Protein AF-A0A9D7JW30-F1 (afdb_monomer)

Radius of gyration: 13.8 Å; Cα contacts (8 Å, |Δi|>4): 33; chains: 1; bounding box: 31×25×35 Å

Sequence (67 aa):
MYKNNFVGIKRYFPSFERYPFLDILVIAGGIIPPQDHQVLFDKGVIAIFGPGTNLAEAACKILALMT

Solvent-accessible surface area (backbone atoms only — not comparable to full-atom values): 4563 Å² total; per-residue (Å²): 139,83,80,79,79,64,77,67,89,61,80,79,69,74,62,52,87,80,50,81,84,65,87,80,86,42,72,47,73,45,94,71,61,76,87,53,48,60,64,40,45,79,71,59,35,79,47,77,44,49,78,88,60,54,65,68,61,51,51,54,53,54,55,64,74,74,110

Structure (mmCIF, N/CA/C/O backbone):
data_AF-A0A9D7JW30-F1
#
_entry.id   AF-A0A9D7JW30-F1
#
loop_
_atom_site.group_PDB
_atom_site.id
_atom_site.type_symbol
_atom_site.label_atom_id
_atom_site.label_alt_id
_atom_site.label_comp_id
_atom_site.label_asym_id
_atom_site.label_entity_id
_atom_site.label_seq_id
_atom_site.pdbx_PDB_ins_code
_atom_site.Cartn_x
_atom_site.Cartn_y
_atom_site.Cartn_z
_atom_site.occupancy
_atom_site.B_iso_or_equiv
_atom_site.auth_seq_id
_atom_site.auth_comp_id
_atom_site.auth_asym_id
_atom_site.auth_atom_id
_atom_site.pdbx_PDB_model_num
ATOM 1 N N . MET A 1 1 ? -16.833 14.375 9.736 1.00 38.22 1 MET A N 1
ATOM 2 C CA . MET A 1 1 ? -15.731 14.681 8.798 1.00 38.22 1 MET A CA 1
ATOM 3 C C . MET A 1 1 ? -14.927 13.454 8.327 1.00 38.22 1 MET A C 1
ATOM 5 O O . MET A 1 1 ? -13.961 13.649 7.615 1.00 38.22 1 MET A O 1
ATOM 9 N N . TYR A 1 2 ? -15.352 12.207 8.598 1.00 37.38 2 TYR A N 1
ATOM 10 C CA . TYR A 1 2 ? -14.821 10.987 7.940 1.00 37.38 2 TYR A CA 1
ATOM 11 C C . TYR A 1 2 ? -15.942 10.101 7.362 1.00 37.38 2 TYR A C 1
ATOM 13 O O . TYR A 1 2 ? -15.835 8.887 7.264 1.00 37.38 2 TYR A O 1
ATOM 21 N N . LYS A 1 3 ? -17.061 10.719 6.979 1.00 36.75 3 LYS A N 1
ATOM 22 C CA . LYS A 1 3 ? -18.056 10.090 6.109 1.00 36.75 3 LYS A CA 1
ATOM 23 C C . LYS A 1 3 ? -17.761 10.664 4.726 1.00 36.75 3 LYS A C 1
ATOM 25 O O . LYS A 1 3 ? -17.892 11.874 4.583 1.00 36.75 3 LYS A O 1
ATOM 30 N N . ASN A 1 4 ? -17.331 9.839 3.771 1.00 37.09 4 ASN A N 1
ATOM 31 C CA . ASN A 1 4 ? -17.181 10.160 2.333 1.00 37.09 4 ASN A CA 1
ATOM 32 C C . ASN A 1 4 ? -15.784 10.501 1.766 1.00 37.09 4 ASN A C 1
ATOM 34 O O . ASN A 1 4 ? -15.718 10.834 0.590 1.00 37.09 4 ASN A O 1
ATOM 38 N N . ASN A 1 5 ? -14.675 10.303 2.491 1.00 39.03 5 ASN A N 1
ATOM 39 C CA . ASN A 1 5 ? -13.331 10.276 1.867 1.00 39.03 5 ASN A CA 1
ATOM 40 C C . ASN A 1 5 ? -12.856 8.856 1.532 1.00 39.03 5 ASN A C 1
ATOM 42 O O . ASN A 1 5 ? -11.662 8.602 1.390 1.00 39.03 5 ASN A O 1
ATOM 46 N N . PHE A 1 6 ? -13.797 7.927 1.349 1.00 40.28 6 PHE A N 1
ATOM 47 C CA . PHE A 1 6 ? -13.497 6.778 0.517 1.00 40.28 6 PHE A CA 1
ATOM 48 C C . PHE A 1 6 ? -13.237 7.335 -0.879 1.00 40.28 6 PHE A C 1
ATOM 50 O O . PHE A 1 6 ? -14.176 7.666 -1.602 1.00 40.28 6 PHE A O 1
ATOM 57 N N . VAL A 1 7 ? -11.960 7.418 -1.266 1.00 44.50 7 VAL A N 1
ATOM 58 C CA . VAL A 1 7 ? -11.614 7.154 -2.660 1.00 44.50 7 VAL A CA 1
ATOM 59 C C . VAL A 1 7 ? -12.315 5.843 -2.944 1.00 44.50 7 VAL A C 1
ATOM 61 O O . VAL A 1 7 ? -11.983 4.808 -2.363 1.00 44.50 7 VAL A O 1
ATOM 64 N N . GLY A 1 8 ? -13.416 5.933 -3.683 1.00 33.12 8 GLY A N 1
ATOM 65 C CA . GLY A 1 8 ? -14.215 4.778 -3.984 1.00 33.12 8 GLY A CA 1
ATOM 66 C C . GLY A 1 8 ? -13.285 3.782 -4.643 1.00 33.12 8 GLY A C 1
ATOM 67 O O . GLY A 1 8 ? -12.958 3.933 -5.814 1.00 33.12 8 GLY A O 1
ATOM 68 N N . ILE A 1 9 ? -12.955 2.699 -3.943 1.00 42.62 9 ILE A N 1
ATOM 69 C CA . ILE A 1 9 ? -12.652 1.424 -4.592 1.00 42.62 9 ILE A CA 1
ATOM 70 C C . ILE A 1 9 ? -14.003 0.888 -5.091 1.00 42.62 9 ILE A C 1
ATOM 72 O O . ILE A 1 9 ? -14.496 -0.169 -4.712 1.00 42.62 9 ILE A O 1
ATOM 76 N N . LYS A 1 10 ? -14.681 1.719 -5.882 1.00 31.97 10 LYS A N 1
ATOM 77 C CA . LYS A 1 10 ? -15.805 1.391 -6.720 1.00 31.97 10 LYS A CA 1
ATOM 78 C C . LYS A 1 10 ? -15.149 1.175 -8.059 1.00 31.97 10 LYS A C 1
ATOM 80 O O . LYS A 1 10 ? -15.073 2.113 -8.832 1.00 31.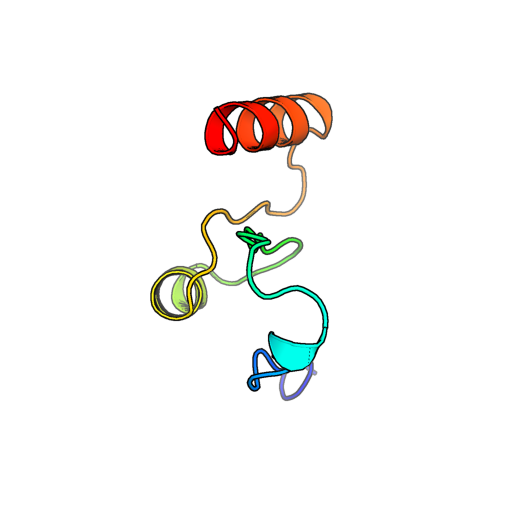97 10 LYS A O 1
ATOM 85 N N . ARG A 1 11 ? -14.601 -0.024 -8.259 1.00 39.25 11 ARG A N 1
ATOM 86 C CA . ARG A 1 11 ? -14.506 -0.667 -9.571 1.00 39.25 11 ARG A CA 1
ATOM 87 C C . ARG A 1 11 ? -14.276 0.321 -10.750 1.00 39.25 11 ARG A C 1
ATOM 89 O O . ARG A 1 11 ? -15.024 0.277 -11.711 1.00 39.25 11 ARG A O 1
ATOM 96 N N . TYR A 1 12 ? -13.288 1.215 -10.670 1.00 40.69 12 TYR A N 1
ATOM 97 C CA . TYR A 1 12 ? -12.669 1.849 -11.837 1.00 40.69 12 TYR A CA 1
ATOM 98 C C . TYR A 1 12 ? -11.405 1.015 -12.078 1.00 40.69 12 TYR A C 1
ATOM 100 O O . TYR A 1 12 ? -10.310 1.420 -11.726 1.00 40.69 12 TYR A O 1
ATOM 108 N N . PHE A 1 13 ? -11.537 -0.289 -12.321 1.00 51.19 13 PHE A N 1
ATOM 109 C CA . PHE A 1 13 ? -11.374 -0.884 -13.651 1.00 51.19 13 PHE A CA 1
ATOM 110 C C . PHE A 1 13 ? -11.595 0.116 -14.796 1.00 51.19 13 PHE A C 1
ATOM 112 O O . PHE A 1 13 ? -12.691 0.166 -15.354 1.00 51.19 13 PHE A O 1
ATOM 119 N N . PRO A 1 14 ? -10.578 0.897 -15.210 1.00 39.62 14 PRO A N 1
ATOM 120 C CA . PRO A 1 14 ? -10.453 1.112 -16.637 1.00 39.62 14 PRO A CA 1
ATOM 121 C C . PRO A 1 14 ? -10.403 -0.281 -17.263 1.00 39.62 14 PRO A C 1
ATOM 123 O O . PRO A 1 14 ? -9.636 -1.150 -16.848 1.00 39.62 14 PRO A O 1
ATOM 126 N N . SER A 1 15 ? -11.330 -0.507 -18.175 1.00 41.00 15 SER A N 1
ATOM 127 C CA . SER A 1 15 ? -11.484 -1.704 -18.970 1.00 41.00 15 SER A CA 1
ATOM 128 C C . SER A 1 15 ? -10.115 -2.280 -19.354 1.00 41.00 15 SER A C 1
ATOM 130 O O . SER A 1 15 ? -9.318 -1.610 -20.016 1.00 41.00 15 SER A O 1
ATOM 132 N N . PHE A 1 16 ? -9.858 -3.545 -19.004 1.00 46.66 16 PHE A N 1
ATOM 133 C CA . PHE A 1 16 ? -8.744 -4.326 -19.565 1.00 46.66 16 PHE A CA 1
ATOM 134 C C . PHE A 1 16 ? -8.774 -4.372 -21.108 1.00 46.66 16 PHE A C 1
ATOM 136 O O . PHE A 1 16 ? -7.808 -4.812 -21.718 1.00 46.66 16 PHE A O 1
ATOM 143 N N . GLU A 1 17 ? -9.830 -3.846 -21.747 1.00 51.53 17 GLU A N 1
ATOM 144 C CA . GLU A 1 17 ? -9.896 -3.534 -23.180 1.00 51.53 17 GLU A CA 1
ATOM 145 C C . GLU A 1 17 ? -8.644 -2.825 -23.705 1.00 51.53 17 GLU A C 1
ATOM 147 O O . GLU A 1 17 ? -8.278 -3.038 -24.857 1.00 51.53 17 GLU A O 1
ATOM 152 N N . ARG A 1 18 ? -7.978 -1.989 -22.891 1.00 52.81 18 ARG A N 1
ATOM 153 C CA . ARG A 1 18 ? -6.808 -1.236 -23.363 1.00 52.81 18 ARG A CA 1
ATOM 154 C C . ARG A 1 18 ? -5.484 -1.985 -23.224 1.00 52.81 18 ARG A C 1
ATOM 156 O O . ARG A 1 18 ? -4.617 -1.795 -24.070 1.00 52.81 18 ARG A O 1
ATOM 163 N N . TYR A 1 19 ? -5.330 -2.819 -22.193 1.00 58.34 19 TYR A N 1
ATOM 164 C CA . TYR A 1 19 ? -4.102 -3.579 -21.925 1.00 58.34 19 TYR A CA 1
ATOM 165 C C . TYR A 1 19 ? -4.436 -4.931 -21.274 1.00 58.34 19 TYR A C 1
ATOM 167 O O . TYR A 1 19 ? -4.335 -5.073 -20.056 1.00 58.34 19 TYR A O 1
ATOM 175 N N . PRO A 1 20 ? -4.834 -5.937 -22.069 1.00 56.44 20 PRO A N 1
ATOM 176 C CA . PRO A 1 20 ? -5.318 -7.225 -21.562 1.00 56.44 20 PRO A CA 1
ATOM 177 C C . PRO A 1 20 ? -4.236 -8.107 -20.913 1.00 56.44 20 PRO A C 1
ATOM 179 O O . PRO A 1 20 ? -4.561 -9.164 -20.386 1.00 56.44 20 PRO A O 1
ATOM 182 N N . PHE A 1 21 ? -2.969 -7.684 -20.942 1.00 55.12 21 PHE A N 1
ATOM 183 C CA . PHE A 1 21 ? -1.820 -8.448 -20.440 1.00 55.12 21 PHE A CA 1
ATOM 184 C C . PHE A 1 21 ? -1.105 -7.780 -19.257 1.00 55.12 21 PHE A C 1
ATOM 186 O O . PHE A 1 21 ? 0.003 -8.184 -18.919 1.00 55.12 21 PHE A O 1
ATOM 193 N N . LEU A 1 22 ? -1.675 -6.719 -18.675 1.00 59.25 22 LEU A N 1
ATOM 194 C CA . LEU A 1 22 ? -1.037 -6.009 -17.567 1.00 59.25 22 LEU A CA 1
ATOM 195 C C . LEU A 1 22 ? -1.613 -6.473 -16.230 1.00 59.25 22 LEU A C 1
ATOM 197 O O . LEU A 1 22 ? -2.735 -6.112 -15.878 1.00 59.25 22 LEU A O 1
ATOM 201 N N . ASP A 1 23 ? -0.822 -7.219 -15.465 1.00 73.75 23 ASP A N 1
ATOM 202 C CA . ASP A 1 23 ? -1.118 -7.496 -14.063 1.00 73.75 23 ASP A CA 1
ATOM 203 C C . ASP A 1 23 ? -0.857 -6.229 -13.241 1.00 73.75 23 ASP A C 1
ATOM 205 O O . ASP A 1 23 ? 0.279 -5.786 -13.061 1.00 73.75 23 ASP A O 1
ATOM 209 N N . ILE A 1 24 ? -1.934 -5.590 -12.784 1.00 80.12 24 ILE A N 1
ATOM 210 C CA . ILE A 1 24 ? -1.861 -4.352 -12.006 1.00 80.12 24 ILE A CA 1
ATOM 211 C C . ILE A 1 24 ? -1.948 -4.700 -10.523 1.00 80.12 24 ILE A C 1
ATOM 213 O O . ILE A 1 24 ? -2.984 -5.151 -10.036 1.00 80.12 24 ILE A O 1
ATOM 217 N N . LEU A 1 25 ? -0.869 -4.424 -9.796 1.00 85.19 25 LEU A N 1
ATOM 218 C CA . LEU A 1 25 ? -0.828 -4.523 -8.342 1.00 85.19 25 LEU A CA 1
ATOM 219 C C . LEU A 1 25 ? -1.385 -3.243 -7.707 1.00 85.19 25 LEU A C 1
ATOM 221 O O . LEU A 1 25 ? -1.035 -2.132 -8.109 1.00 85.19 25 LEU A O 1
ATOM 225 N N . VAL A 1 26 ? -2.242 -3.392 -6.694 1.00 85.38 26 VAL A N 1
ATOM 226 C CA . VAL A 1 26 ? -2.888 -2.265 -6.004 1.00 85.38 26 VAL A CA 1
ATOM 227 C C . VAL A 1 26 ? -2.410 -2.188 -4.561 1.00 85.38 26 VAL A C 1
ATOM 229 O O . VAL A 1 26 ? -2.487 -3.155 -3.808 1.00 85.38 26 VAL A O 1
ATOM 232 N N . ILE A 1 27 ? -1.948 -1.009 -4.155 1.00 90.06 27 ILE A N 1
ATOM 233 C CA . ILE A 1 27 ? -1.400 -0.742 -2.824 1.00 90.06 27 ILE A CA 1
ATOM 234 C C . ILE A 1 27 ? -2.126 0.465 -2.237 1.00 90.06 27 ILE A C 1
ATOM 236 O O . ILE A 1 27 ? -2.345 1.456 -2.934 1.00 90.06 27 ILE A O 1
ATOM 240 N N . ALA A 1 28 ? -2.499 0.391 -0.961 1.00 89.69 28 ALA A N 1
ATOM 241 C CA . ALA A 1 28 ? -3.138 1.497 -0.256 1.00 89.69 28 ALA A CA 1
ATOM 242 C C . ALA A 1 28 ? -2.128 2.255 0.616 1.00 89.69 28 ALA A C 1
ATOM 244 O O . ALA A 1 28 ? -1.183 1.675 1.150 1.00 89.69 28 ALA A O 1
ATOM 245 N N . GLY A 1 29 ? -2.340 3.560 0.789 1.00 89.44 29 GLY A N 1
ATOM 246 C CA . GLY A 1 29 ? -1.475 4.411 1.601 1.00 89.44 29 GLY A CA 1
ATOM 247 C C . GLY A 1 29 ? -2.247 5.443 2.418 1.00 89.44 29 GLY A C 1
ATOM 248 O O . GLY A 1 29 ? -3.401 5.750 2.117 1.00 89.44 29 GLY A O 1
ATOM 249 N N . GLY A 1 30 ? -1.594 5.997 3.440 1.00 8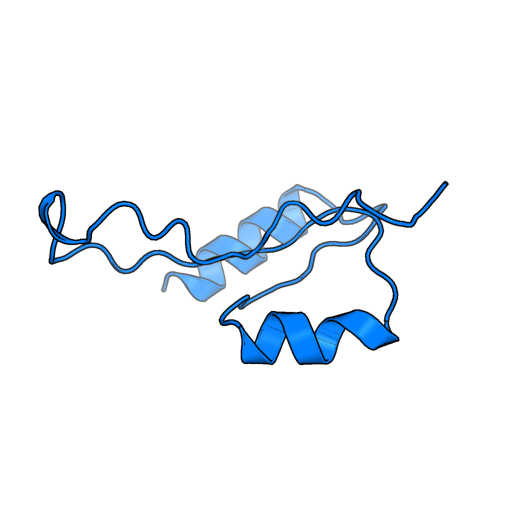8.75 30 GLY A N 1
ATOM 250 C CA . GLY A 1 30 ? -2.144 7.055 4.293 1.00 88.75 30 GLY A CA 1
ATOM 251 C C . GLY A 1 30 ? -2.721 6.544 5.616 1.00 88.75 30 GLY A C 1
ATOM 252 O O . GLY A 1 30 ? -2.357 5.475 6.101 1.00 88.75 30 GLY A O 1
ATOM 253 N N . ILE A 1 31 ? -3.595 7.334 6.246 1.00 93.12 31 ILE A N 1
ATOM 254 C CA . ILE A 1 31 ? -4.224 6.976 7.528 1.00 93.12 31 ILE A CA 1
ATOM 255 C C . ILE A 1 31 ? -5.422 6.063 7.249 1.00 93.12 31 ILE A C 1
ATOM 257 O O . ILE A 1 31 ? -6.493 6.544 6.882 1.00 93.12 31 ILE A O 1
ATOM 261 N N . ILE A 1 32 ? -5.239 4.755 7.437 1.00 88.69 32 ILE A N 1
ATOM 262 C CA . ILE A 1 32 ? -6.289 3.744 7.265 1.00 88.69 32 ILE A CA 1
ATOM 263 C C . ILE A 1 32 ? -6.534 3.044 8.608 1.00 88.69 32 ILE A C 1
ATOM 265 O O . ILE A 1 32 ? -5.601 2.430 9.138 1.00 88.69 32 ILE A O 1
ATOM 269 N N . PRO A 1 33 ? -7.756 3.114 9.166 1.00 91.44 33 PRO A N 1
ATOM 270 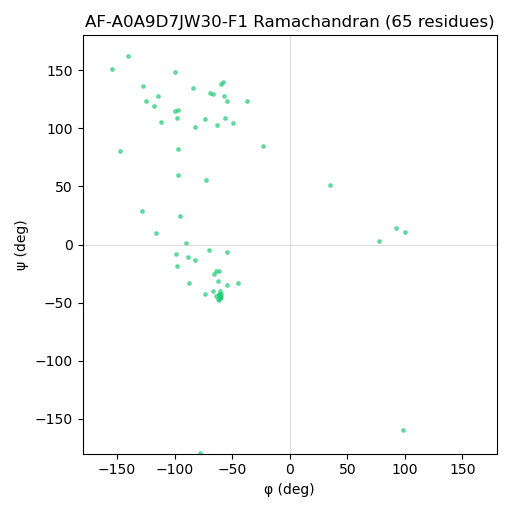C CA . PRO A 1 33 ? -8.091 2.434 10.410 1.00 91.44 33 PRO A CA 1
ATOM 271 C C . PRO A 1 33 ? -7.866 0.913 10.321 1.00 91.44 33 PRO A C 1
ATOM 273 O O . PRO A 1 33 ? -8.233 0.320 9.307 1.00 91.44 33 PRO A O 1
ATOM 276 N N . PRO A 1 34 ? -7.328 0.251 11.364 1.00 89.75 34 PRO A N 1
ATOM 277 C CA . PRO A 1 34 ? -7.054 -1.192 11.341 1.00 89.75 34 PRO A CA 1
ATOM 278 C C . PRO A 1 34 ? -8.268 -2.060 10.987 1.00 89.75 34 PRO A C 1
ATOM 280 O O . PRO A 1 34 ? -8.129 -3.057 10.285 1.00 89.75 34 PRO A O 1
ATOM 283 N N . GLN A 1 35 ? -9.472 -1.662 11.411 1.00 92.69 35 GLN A N 1
ATOM 284 C CA . GLN A 1 35 ? -10.708 -2.380 11.088 1.00 92.69 35 GLN A CA 1
ATOM 285 C C . GLN A 1 35 ? -11.044 -2.404 9.586 1.00 92.69 35 GLN A C 1
ATOM 287 O O . GLN A 1 35 ? -11.756 -3.299 9.140 1.00 92.69 35 GLN A O 1
ATOM 292 N N . ASP A 1 36 ? -10.517 -1.458 8.803 1.00 92.00 36 ASP A N 1
ATOM 293 C CA . ASP A 1 36 ? -10.757 -1.379 7.360 1.00 92.00 36 ASP A CA 1
ATOM 294 C C . ASP A 1 36 ? -9.736 -2.205 6.558 1.00 92.00 36 ASP A C 1
ATOM 296 O O . ASP A 1 36 ? -9.924 -2.415 5.359 1.00 92.00 36 ASP A O 1
ATOM 300 N N . HI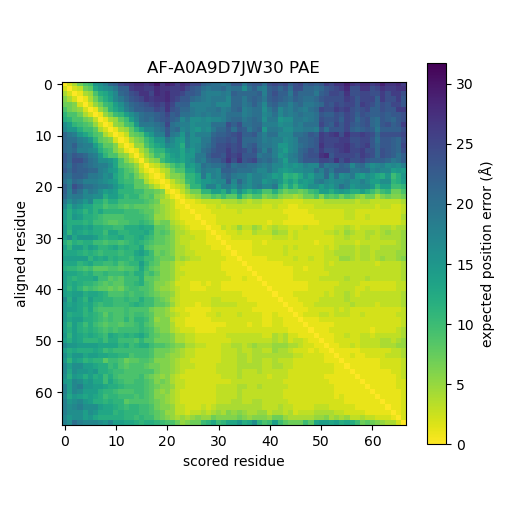S A 1 37 ? -8.660 -2.699 7.192 1.00 89.88 37 HIS A N 1
ATOM 301 C CA . HIS A 1 37 ? -7.570 -3.400 6.498 1.00 89.88 37 HIS A CA 1
ATOM 302 C C . HIS A 1 37 ? -8.062 -4.679 5.825 1.00 89.88 37 HIS A C 1
ATOM 304 O O . HIS A 1 37 ? -7.788 -4.880 4.645 1.00 89.88 37 HIS A O 1
ATOM 310 N N . GLN A 1 38 ? -8.846 -5.500 6.530 1.00 92.31 38 GLN A N 1
ATOM 311 C CA . GLN A 1 38 ? -9.357 -6.758 5.975 1.00 92.31 38 GLN A CA 1
ATOM 312 C C . GLN A 1 38 ? -10.205 -6.519 4.721 1.00 92.31 38 GLN A C 1
ATOM 314 O O . GLN A 1 38 ? -9.983 -7.147 3.693 1.00 92.31 38 GLN A O 1
ATOM 319 N N . VAL A 1 39 ? -11.101 -5.529 4.761 1.00 90.88 39 VAL A N 1
ATOM 320 C CA . VAL A 1 39 ? -11.961 -5.175 3.621 1.00 90.88 39 VAL A CA 1
ATOM 321 C C . VAL A 1 39 ? -11.146 -4.704 2.411 1.00 90.88 39 VAL A C 1
ATOM 323 O O . VAL A 1 39 ? -11.575 -4.883 1.271 1.00 90.88 39 VAL A O 1
ATOM 326 N N . LEU A 1 40 ? -9.990 -4.071 2.626 1.00 86.75 40 LEU A N 1
ATOM 327 C CA . LEU A 1 40 ? -9.094 -3.655 1.545 1.00 86.75 40 LEU A CA 1
ATOM 328 C C . LEU A 1 40 ? -8.358 -4.847 0.929 1.00 86.75 40 LEU A C 1
ATOM 330 O O . LEU A 1 40 ? -8.300 -4.939 -0.298 1.00 86.75 40 LEU A O 1
ATOM 334 N N . PHE A 1 41 ? -7.863 -5.772 1.755 1.00 88.06 41 PHE A N 1
ATOM 335 C CA . PHE A 1 41 ? -7.262 -7.020 1.280 1.00 88.06 41 PHE A CA 1
ATOM 336 C C . PHE A 1 41 ? -8.270 -7.862 0.487 1.00 88.06 41 PHE A C 1
ATOM 338 O O . PHE A 1 41 ? -7.971 -8.280 -0.630 1.00 88.06 41 PHE A O 1
ATOM 345 N N . ASP A 1 42 ? -9.505 -7.994 0.979 1.00 87.56 42 ASP A N 1
ATOM 346 C CA . ASP A 1 42 ? -10.591 -8.710 0.292 1.00 87.56 42 ASP A CA 1
ATOM 347 C C . ASP A 1 42 ? -10.945 -8.084 -1.074 1.00 87.56 42 ASP A C 1
ATOM 349 O O . ASP A 1 42 ? -11.488 -8.745 -1.959 1.00 87.56 42 ASP A O 1
ATOM 353 N N . LYS A 1 43 ? -10.634 -6.795 -1.268 1.00 85.25 43 LYS A N 1
ATOM 354 C CA . LYS A 1 43 ? -10.827 -6.060 -2.529 1.00 85.25 43 LYS A CA 1
ATOM 355 C C . LYS A 1 43 ? -9.623 -6.122 -3.475 1.00 85.25 43 LYS A C 1
ATOM 357 O O . LYS A 1 43 ? -9.686 -5.512 -4.542 1.00 85.25 43 LYS A O 1
ATOM 362 N N . GLY A 1 44 ? -8.557 -6.834 -3.110 1.00 82.25 44 GLY A N 1
ATOM 363 C CA . GLY A 1 44 ? -7.365 -7.014 -3.942 1.00 82.25 44 GLY A CA 1
ATOM 364 C C . GLY A 1 44 ? -6.251 -5.993 -3.705 1.00 82.25 44 GLY A C 1
ATOM 365 O O . GLY A 1 44 ? -5.339 -5.895 -4.523 1.00 82.25 44 GLY A O 1
ATOM 366 N N . VAL A 1 45 ? -6.294 -5.227 -2.608 1.00 87.69 45 VAL A N 1
ATOM 367 C CA . VAL A 1 45 ? -5.107 -4.492 -2.150 1.00 87.69 45 VAL A CA 1
ATOM 368 C C . VAL A 1 45 ? -4.093 -5.505 -1.633 1.00 87.69 45 VAL A C 1
ATOM 370 O O . VAL A 1 45 ? -4.439 -6.343 -0.812 1.00 87.69 45 VAL A O 1
ATOM 373 N N . ILE A 1 46 ? -2.843 -5.420 -2.078 1.00 89.44 46 ILE A N 1
ATOM 374 C CA . ILE A 1 46 ? -1.799 -6.381 -1.687 1.00 89.44 46 ILE A CA 1
ATOM 375 C C . ILE A 1 46 ? -0.911 -5.877 -0.544 1.00 89.44 46 ILE A C 1
ATOM 377 O O . ILE A 1 46 ? -0.231 -6.663 0.108 1.00 89.44 46 ILE A O 1
ATOM 381 N N . ALA A 1 47 ? -0.904 -4.565 -0.292 1.00 91.75 47 ALA A N 1
ATOM 382 C CA . ALA A 1 47 ? -0.128 -3.949 0.778 1.00 91.75 47 ALA A CA 1
ATOM 383 C C . ALA A 1 47 ? -0.753 -2.625 1.242 1.00 91.75 47 ALA A C 1
ATOM 385 O O . ALA A 1 47 ? -1.386 -1.912 0.458 1.00 91.75 47 ALA A O 1
ATOM 386 N N . ILE A 1 48 ? -0.540 -2.285 2.516 1.00 92.31 48 ILE A N 1
ATOM 387 C CA . ILE A 1 48 ? -0.983 -1.031 3.134 1.00 92.31 48 ILE A CA 1
ATOM 388 C C . ILE A 1 48 ? 0.226 -0.330 3.762 1.00 92.31 48 ILE A C 1
ATOM 390 O O . ILE A 1 48 ? 0.896 -0.900 4.622 1.00 92.31 48 ILE A O 1
ATOM 394 N N . PHE A 1 49 ? 0.482 0.918 3.367 1.00 93.75 49 PHE A N 1
ATOM 395 C CA . PHE A 1 49 ? 1.555 1.753 3.912 1.00 93.75 49 PHE A CA 1
ATOM 396 C C . PHE A 1 49 ? 0.990 2.927 4.717 1.00 93.75 49 PHE A C 1
ATOM 398 O O . PHE A 1 49 ? 0.466 3.902 4.173 1.00 93.75 49 PHE A O 1
ATOM 405 N N . GLY A 1 50 ? 1.090 2.817 6.042 1.00 91.00 50 GLY A N 1
ATOM 406 C CA . GLY A 1 50 ? 0.562 3.801 6.983 1.00 91.00 50 GLY A CA 1
ATOM 407 C C . GLY A 1 50 ? 1.421 5.068 7.133 1.00 91.00 50 GLY A C 1
ATOM 408 O O . GLY A 1 50 ? 2.485 5.198 6.518 1.00 91.00 50 GLY A O 1
ATOM 409 N N . PRO A 1 51 ? 0.998 6.014 7.988 1.00 90.31 51 PRO A N 1
ATOM 410 C CA . PRO A 1 51 ? 1.762 7.221 8.298 1.00 90.31 51 PRO A CA 1
ATOM 411 C C . PRO A 1 51 ? 3.128 6.882 8.897 1.00 90.31 51 PRO A C 1
ATOM 413 O O . PRO A 1 51 ? 3.234 5.995 9.739 1.00 90.31 51 PRO A O 1
ATOM 416 N N . GLY A 1 52 ? 4.170 7.601 8.480 1.00 91.94 52 GLY A N 1
ATOM 417 C CA . GLY A 1 52 ? 5.534 7.362 8.962 1.00 91.94 52 GLY A CA 1
ATOM 418 C C . GLY A 1 52 ? 6.232 6.152 8.331 1.00 91.94 52 GLY A C 1
ATOM 419 O O . GLY A 1 52 ? 7.368 5.869 8.699 1.00 91.94 52 GLY A O 1
ATOM 420 N N . THR A 1 53 ? 5.602 5.465 7.368 1.00 93.38 53 THR A N 1
ATOM 421 C CA . THR A 1 53 ? 6.277 4.416 6.587 1.00 93.38 53 THR A CA 1
ATOM 422 C C . THR A 1 53 ? 7.510 5.000 5.896 1.00 93.38 53 THR A C 1
ATOM 424 O O . THR A 1 53 ? 7.417 6.007 5.191 1.00 93.38 53 THR A O 1
ATOM 427 N N . ASN A 1 54 ? 8.664 4.356 6.074 1.00 96.00 54 ASN A N 1
ATOM 428 C CA . ASN A 1 54 ? 9.890 4.748 5.394 1.00 96.00 54 ASN A CA 1
ATOM 429 C C . ASN A 1 54 ? 9.766 4.500 3.879 1.00 96.00 54 ASN A C 1
ATOM 431 O O . ASN A 1 54 ? 9.418 3.401 3.448 1.00 96.00 54 ASN A O 1
ATOM 435 N N . LEU A 1 55 ? 10.082 5.513 3.067 1.00 93.44 55 LEU A N 1
ATOM 436 C CA . LEU A 1 55 ? 9.947 5.436 1.610 1.00 93.44 55 LEU A CA 1
ATOM 437 C C . LEU A 1 55 ? 10.831 4.346 0.985 1.00 93.44 55 LEU A C 1
ATOM 439 O O . LEU A 1 55 ? 10.367 3.618 0.112 1.00 93.44 55 LEU A O 1
ATOM 443 N N . ALA A 1 56 ? 12.085 4.223 1.426 1.00 96.75 56 ALA A N 1
ATOM 444 C CA . ALA A 1 56 ? 13.006 3.224 0.890 1.00 96.75 56 ALA A CA 1
ATOM 445 C C . ALA A 1 56 ? 12.545 1.804 1.244 1.00 96.75 56 ALA A C 1
ATOM 447 O O . ALA A 1 56 ? 12.563 0.915 0.398 1.00 96.75 56 ALA A O 1
ATOM 448 N N . GLU A 1 57 ? 12.055 1.604 2.469 1.00 94.06 57 GLU A N 1
ATOM 449 C CA . GLU A 1 57 ? 11.491 0.322 2.897 1.00 94.06 57 GLU A CA 1
ATOM 450 C C . GLU A 1 57 ? 10.237 -0.048 2.093 1.00 94.06 57 GLU A C 1
ATOM 452 O O . GLU A 1 57 ? 10.107 -1.184 1.634 1.00 94.06 57 GLU A O 1
ATOM 457 N N . ALA A 1 58 ? 9.331 0.911 1.878 1.00 92.38 58 ALA A N 1
ATOM 458 C CA . ALA A 1 58 ? 8.149 0.712 1.045 1.00 92.38 58 ALA A CA 1
ATOM 459 C C . ALA A 1 58 ? 8.530 0.352 -0.398 1.00 92.38 58 ALA A C 1
ATOM 461 O O . ALA A 1 58 ? 7.989 -0.606 -0.943 1.00 92.38 58 ALA A O 1
ATOM 462 N N . ALA A 1 59 ? 9.495 1.057 -0.996 1.00 93.19 59 ALA A N 1
ATOM 463 C CA . ALA A 1 59 ? 9.972 0.767 -2.347 1.00 93.19 59 ALA A CA 1
ATOM 464 C C . ALA A 1 59 ? 10.563 -0.648 -2.460 1.00 93.19 59 ALA A C 1
ATOM 466 O O . ALA A 1 59 ? 10.197 -1.390 -3.370 1.00 93.19 59 ALA A O 1
ATOM 467 N N . CYS A 1 60 ? 11.407 -1.060 -1.510 1.00 95.06 60 CYS A N 1
ATOM 468 C CA . CYS A 1 60 ? 11.951 -2.419 -1.471 1.00 95.06 60 CYS A CA 1
ATOM 469 C C . CYS A 1 60 ? 10.846 -3.478 -1.357 1.00 95.06 60 CYS A C 1
ATOM 471 O O . CYS A 1 60 ? 10.887 -4.481 -2.065 1.00 95.06 60 CYS A O 1
ATOM 473 N N . LYS A 1 61 ? 9.834 -3.244 -0.511 1.00 92.12 61 LYS A N 1
ATOM 474 C CA . LYS A 1 61 ? 8.671 -4.137 -0.388 1.00 92.12 61 LYS A CA 1
ATOM 475 C C . LYS A 1 61 ? 7.890 -4.242 -1.695 1.00 92.12 61 LYS A C 1
ATOM 477 O O . LYS A 1 61 ? 7.519 -5.342 -2.077 1.00 92.12 61 LYS A O 1
ATOM 482 N N . ILE A 1 62 ? 7.670 -3.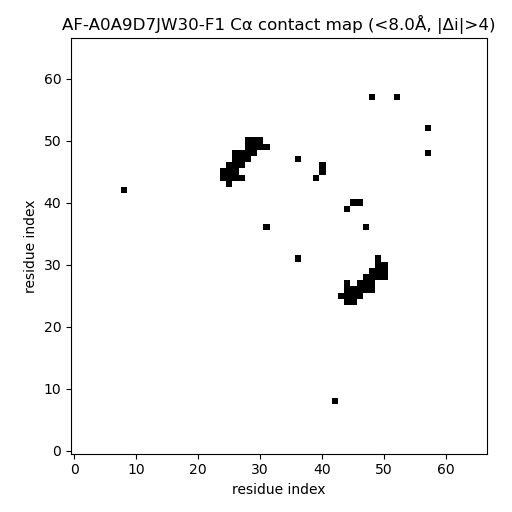128 -2.393 1.00 90.62 62 ILE 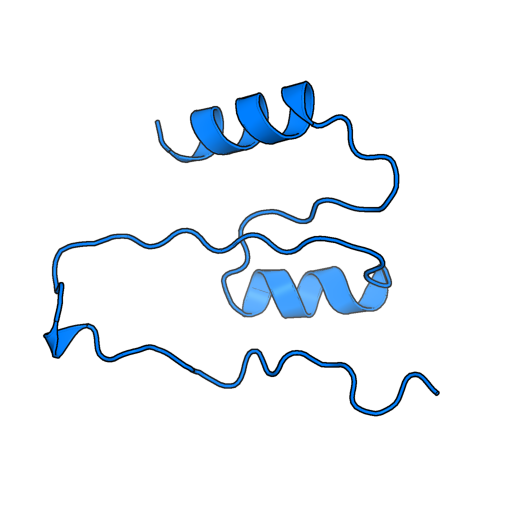A N 1
ATOM 483 C CA . ILE A 1 62 ? 6.984 -3.122 -3.693 1.00 90.62 62 ILE A CA 1
ATOM 484 C C . ILE A 1 62 ? 7.761 -3.948 -4.717 1.00 90.62 62 ILE A C 1
ATOM 486 O O . ILE A 1 62 ? 7.177 -4.808 -5.365 1.00 90.62 62 ILE A O 1
ATOM 490 N N . LEU A 1 63 ? 9.074 -3.736 -4.827 1.00 91.69 63 LEU A N 1
ATOM 491 C CA . LEU A 1 63 ? 9.921 -4.491 -5.755 1.00 91.69 63 LEU A CA 1
ATOM 492 C C . LEU A 1 63 ? 9.903 -5.996 -5.453 1.00 91.69 63 LEU A C 1
ATOM 494 O O . LEU A 1 63 ? 9.825 -6.804 -6.375 1.00 91.69 63 LEU A O 1
ATOM 498 N N . ALA A 1 64 ? 9.912 -6.367 -4.171 1.00 90.88 64 ALA A N 1
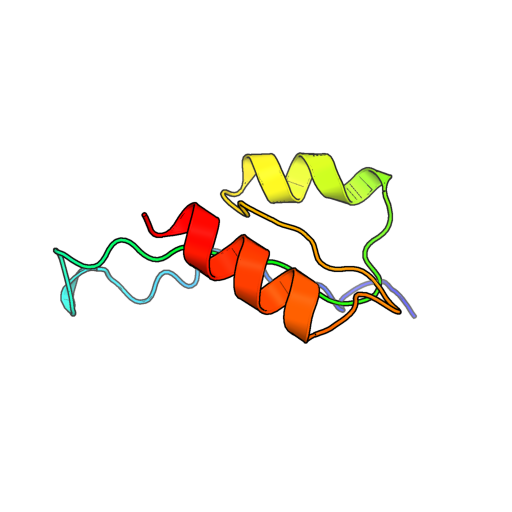ATOM 499 C CA . ALA A 1 64 ? 9.822 -7.760 -3.744 1.00 90.88 64 ALA A CA 1
ATOM 500 C C . ALA A 1 64 ? 8.468 -8.415 -4.073 1.00 90.88 64 ALA A C 1
ATOM 502 O O . ALA A 1 64 ? 8.410 -9.628 -4.213 1.00 90.88 64 ALA A O 1
ATOM 503 N N . LEU A 1 65 ? 7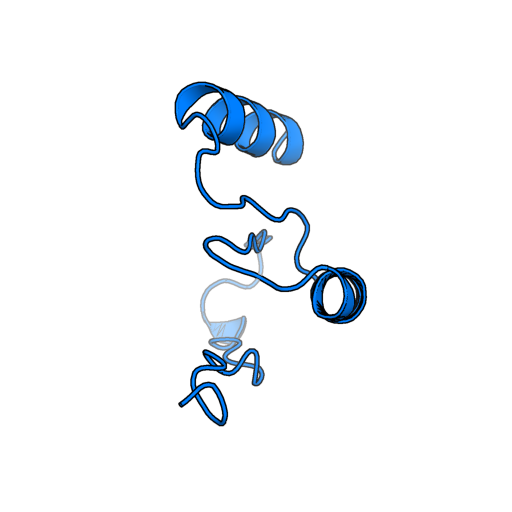.389 -7.635 -4.205 1.00 85.62 65 LEU A N 1
ATOM 504 C CA . LEU A 1 65 ? 6.062 -8.127 -4.601 1.00 85.62 65 LEU A CA 1
ATOM 505 C C . LEU A 1 65 ? 5.908 -8.293 -6.123 1.00 85.62 65 LEU A C 1
ATOM 507 O O . LEU A 1 65 ? 4.930 -8.885 -6.569 1.00 85.62 65 LEU A O 1
ATOM 511 N N . MET A 1 66 ? 6.829 -7.733 -6.911 1.00 81.12 66 MET A N 1
ATOM 512 C CA . MET A 1 66 ? 6.816 -7.778 -8.380 1.00 81.12 66 MET A CA 1
ATOM 513 C C . MET A 1 66 ? 7.735 -8.859 -8.968 1.00 81.12 66 MET A C 1
ATOM 515 O O . MET A 1 66 ? 7.742 -9.040 -10.184 1.00 81.12 66 MET A O 1
ATOM 519 N N . THR A 1 67 ? 8.545 -9.506 -8.127 1.00 70.00 67 THR A N 1
ATOM 520 C CA . THR A 1 67 ? 9.486 -10.574 -8.505 1.00 70.00 67 THR A CA 1
ATOM 521 C C . THR A 1 67 ? 8.859 -11.932 -8.240 1.00 70.00 67 THR A C 1
ATOM 523 O O . THR A 1 67 ? 9.034 -12.824 -9.097 1.00 70.00 67 THR A O 1
#

pLDDT: mean 74.48, std 22.08, range [31.97, 96.75]

Nearest PDB structures (foldseek):
  8dpb-assembly1_D  TM=8.876E-01  e=4.024E-03  Methylorubrum extorquens AM1
  6oxc-assembly1_A  TM=9.401E-01  e=9.152E-03  Mycobacterium tuberculosis
  2req-assembly2_C  TM=8.597E-01  e=2.738E-02  Propionibacterium freudenreichii subsp. shermanii
  4r3u-assembly1_C  TM=8.162E-01  e=6.669E-02  Aquincola tertiaricarbonis
  3m6m-assembly1_E  TM=7.315E-01  e=3.792E+00  Xanthomonas campestris pv. campestris

Secondary structure (DSSP, 8-state):
--SS-----S-----TTS-TT----EEEES---HHHHHHHHHTTEEEEE-TT--HHHHHHHHHHH--

Mean predicted aligned erro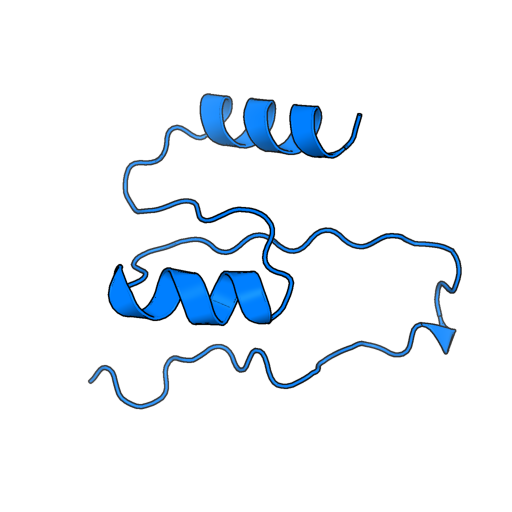r: 9.28 Å

Foldseek 3Di:
DPPPPPPPPPPPPPDCVVPVPDDDAAAAEEDDDPVCVVVCVVSRHPYYYYPPRDPVVVVVVVVVVVD